Protein AF-A0A1H8VTI5-F1 (afdb_monomer_lite)

Secondary structure (DSSP, 8-state):
------SSHHHHHHHHHHHHHHHHHHHHHHHHH-HHHHHHHHHHHHHH--S-HHHHHHHHHHHHHHHHHHHHPPTT--EEEEEEE-SS-EEEEEEETTS-EEEEESSGGG-EEES--S---------

Radius of gyration: 16.91 Å; chains: 1; bounding box: 34×36×55 Å

Foldseek 3Di:
DDDDDDPDPVSVVVVVVVLVVVLVVVLVVCVVPNDLCVQLVLQVVLVVDPDPSVVSVVSSQVSSQVSCCVPQADPPKDKDKDWDADPQGTKIWIAIPVRWIWMHHNPNVPTDGDPSPPDPPPPPDDD

Structure (mmCIF, N/CA/C/O backbone):
data_AF-A0A1H8VTI5-F1
#
_entry.id   AF-A0A1H8VTI5-F1
#
loop_
_atom_site.group_PDB
_atom_site.id
_atom_site.type_symbol
_atom_site.label_atom_id
_atom_site.label_alt_id
_atom_site.label_comp_id
_atom_site.label_asym_id
_atom_site.label_entity_id
_atom_site.label_seq_id
_atom_site.pdbx_PDB_ins_code
_atom_site.Cartn_x
_atom_site.Cartn_y
_atom_site.Cartn_z
_atom_site.occupancy
_atom_site.B_iso_or_equiv
_atom_site.auth_seq_id
_atom_site.auth_comp_id
_atom_site.auth_asym_id
_atom_site.auth_atom_id
_atom_site.pdbx_PDB_model_num
ATOM 1 N N . MET A 1 1 ? 10.474 -6.289 18.754 1.00 28.66 1 MET A N 1
ATOM 2 C CA . MET A 1 1 ? 9.766 -7.548 18.448 1.00 28.66 1 MET A CA 1
ATOM 3 C C . MET A 1 1 ? 8.634 -7.650 19.455 1.00 28.66 1 MET A C 1
ATOM 5 O O . MET A 1 1 ? 8.922 -7.779 20.636 1.00 28.66 1 MET A O 1
ATOM 9 N N . THR A 1 2 ? 7.390 -7.440 19.029 1.00 35.25 2 THR A N 1
ATOM 10 C CA . THR A 1 2 ? 6.226 -7.441 19.929 1.00 35.25 2 THR A CA 1
ATOM 11 C C . THR A 1 2 ? 5.552 -8.800 19.818 1.00 35.25 2 THR A C 1
ATOM 13 O O . THR A 1 2 ? 5.042 -9.142 18.756 1.00 35.25 2 THR A O 1
ATOM 16 N N . THR A 1 3 ? 5.598 -9.597 20.882 1.00 40.47 3 THR A N 1
ATOM 17 C CA . THR A 1 3 ? 4.931 -10.904 20.930 1.00 40.47 3 THR A CA 1
ATOM 18 C C . THR A 1 3 ? 3.486 -10.698 21.368 1.00 40.47 3 THR A C 1
ATOM 20 O O . THR A 1 3 ? 3.243 -10.229 22.478 1.00 40.47 3 THR A O 1
ATOM 23 N N . ILE A 1 4 ? 2.529 -11.043 20.506 1.00 52.62 4 ILE A N 1
ATOM 24 C CA . ILE A 1 4 ? 1.105 -11.045 20.855 1.00 52.62 4 ILE A CA 1
ATOM 25 C C . ILE A 1 4 ? 0.808 -12.364 21.575 1.00 52.62 4 ILE A C 1
ATOM 27 O O . ILE A 1 4 ? 0.977 -13.437 20.997 1.00 52.62 4 ILE A O 1
ATOM 31 N N . ILE A 1 5 ? 0.411 -12.287 22.846 1.00 59.03 5 ILE A N 1
ATOM 32 C CA . ILE A 1 5 ? 0.019 -13.451 23.649 1.00 59.03 5 ILE A CA 1
ATOM 33 C C . ILE A 1 5 ? -1.502 -13.561 23.593 1.00 59.03 5 ILE A C 1
ATOM 35 O O . ILE A 1 5 ? -2.207 -12.689 24.100 1.00 59.03 5 ILE A O 1
ATOM 39 N N . PHE A 1 6 ? -2.000 -14.632 22.978 1.00 56.50 6 PHE A N 1
ATOM 40 C CA . PHE A 1 6 ? -3.428 -14.927 22.943 1.00 56.50 6 PHE A CA 1
ATOM 41 C C . PHE A 1 6 ? -3.836 -15.739 24.184 1.00 56.50 6 PHE A C 1
ATOM 43 O O . PHE A 1 6 ? -3.121 -16.674 24.549 1.00 56.50 6 PHE A O 1
ATOM 50 N N . PRO A 1 7 ? -4.962 -15.406 24.841 1.00 63.06 7 PRO A N 1
ATOM 51 C CA . PRO A 1 7 ? -5.397 -16.064 26.07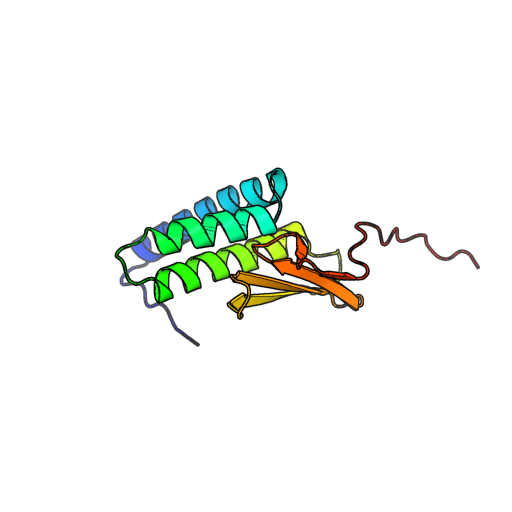5 1.00 63.06 7 PRO A CA 1
ATOM 52 C C . PRO A 1 7 ? -5.885 -17.508 25.873 1.00 63.06 7 PRO A C 1
ATOM 54 O O . PRO A 1 7 ? -5.914 -18.271 26.836 1.00 63.06 7 PRO A O 1
ATOM 57 N N . ASN A 1 8 ? -6.253 -17.902 24.649 1.00 75.94 8 ASN A N 1
ATOM 58 C CA . ASN A 1 8 ? -6.533 -19.287 24.260 1.00 75.94 8 ASN A CA 1
ATOM 59 C C . ASN A 1 8 ? -6.447 -19.461 22.724 1.00 75.94 8 ASN A C 1
ATOM 61 O O . ASN A 1 8 ? -6.406 -18.480 21.976 1.00 75.94 8 ASN A O 1
ATOM 65 N N . ASP A 1 9 ? -6.432 -20.715 22.259 1.00 71.56 9 ASP A N 1
ATOM 66 C CA . ASP A 1 9 ? -6.320 -21.060 20.832 1.00 71.56 9 ASP A CA 1
ATOM 67 C C . ASP A 1 9 ? -7.538 -20.637 19.993 1.00 71.56 9 ASP A C 1
ATOM 69 O O . ASP A 1 9 ? -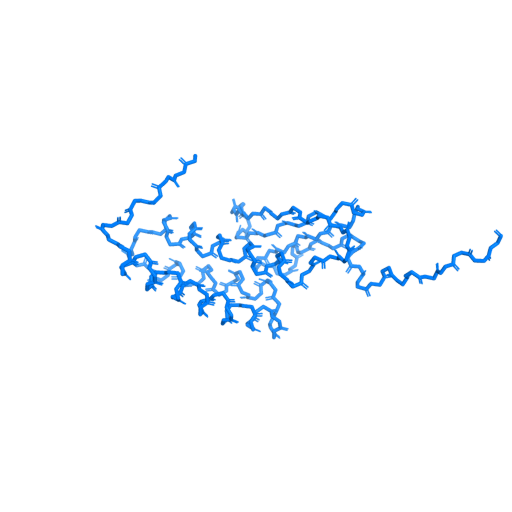7.388 -20.338 18.809 1.00 71.56 9 ASP A O 1
ATOM 73 N N . LEU A 1 10 ? -8.729 -20.549 20.595 1.00 69.00 10 LEU A N 1
ATOM 74 C CA . LEU A 1 10 ? -9.954 -20.129 19.907 1.00 69.00 10 LEU A CA 1
ATOM 75 C C . LEU A 1 10 ? -9.919 -18.634 19.560 1.00 69.00 10 LEU A C 1
ATOM 77 O O . LEU A 1 10 ? -10.270 -18.243 18.448 1.00 69.00 10 LEU A O 1
ATOM 81 N N . ASP A 1 11 ? -9.459 -17.803 20.491 1.00 66.62 11 ASP A N 1
ATOM 82 C CA . ASP A 1 11 ? -9.297 -16.365 20.287 1.00 66.62 11 ASP A CA 1
ATOM 83 C C . ASP A 1 11 ? -8.163 -16.079 19.295 1.00 66.62 11 ASP A C 1
ATOM 85 O O . ASP A 1 11 ? -8.278 -15.180 18.459 1.00 66.62 11 ASP A O 1
ATOM 89 N N . ARG A 1 12 ? -7.095 -16.890 19.317 1.00 70.19 12 ARG A N 1
ATOM 90 C CA . ARG A 1 12 ? -6.038 -16.845 18.299 1.00 70.19 12 ARG A CA 1
ATOM 91 C C . ARG A 1 12 ? -6.590 -17.153 16.907 1.00 70.19 12 ARG A C 1
ATOM 93 O O . ARG A 1 12 ? -6.301 -16.408 15.977 1.00 70.19 12 ARG A O 1
ATOM 100 N N . GLN A 1 13 ? -7.365 -18.227 16.762 1.00 71.00 13 GLN A N 1
ATOM 101 C CA . GLN A 1 13 ? -7.906 -18.650 15.471 1.00 71.00 13 GLN A CA 1
ATOM 102 C C . GLN A 1 13 ? -8.858 -17.599 14.887 1.00 71.00 13 GLN A C 1
ATOM 104 O O . GLN A 1 13 ? -8.665 -17.179 13.752 1.00 71.00 13 GLN A O 1
ATOM 109 N N . LYS A 1 14 ? -9.790 -17.075 15.691 1.00 70.62 14 LYS A N 1
ATOM 110 C CA . LYS A 1 14 ? -10.684 -15.985 15.263 1.00 70.62 14 LYS A CA 1
ATOM 111 C C . LYS A 1 14 ? -9.936 -14.709 14.887 1.00 70.62 14 LYS A C 1
ATOM 113 O O . LYS A 1 14 ? -10.328 -14.020 13.954 1.00 70.62 14 LYS A O 1
ATOM 118 N N . THR A 1 15 ? -8.862 -14.375 15.607 1.00 70.81 15 THR A N 1
ATOM 119 C CA . THR A 1 15 ? -8.055 -13.192 15.269 1.00 70.81 15 THR A CA 1
ATOM 120 C C . THR A 1 15 ? -7.340 -13.366 13.930 1.00 70.81 15 THR A C 1
ATOM 122 O O . THR A 1 15 ? -7.214 -12.400 13.184 1.00 70.81 15 THR A O 1
ATOM 125 N N . LEU A 1 16 ? -6.877 -14.581 13.619 1.00 73.38 16 LEU A N 1
ATOM 126 C CA . LEU A 1 16 ? -6.253 -14.887 12.332 1.00 73.38 16 LEU A CA 1
ATOM 127 C C . LEU A 1 16 ? -7.273 -14.866 11.190 1.00 73.38 16 LEU A C 1
ATOM 129 O O . LEU A 1 16 ? -7.006 -14.223 10.186 1.00 73.38 16 LEU A O 1
ATOM 133 N N . GLU A 1 17 ? -8.455 -15.460 11.377 1.00 76.31 17 GLU A N 1
ATOM 134 C CA . GLU A 1 17 ? -9.546 -15.416 10.388 1.00 76.31 17 GLU A CA 1
ATOM 135 C C . GLU A 1 17 ? -9.944 -13.967 10.055 1.00 76.31 17 GLU A C 1
ATOM 137 O O . GLU A 1 17 ? -10.018 -13.593 8.889 1.00 76.31 17 GLU A O 1
ATOM 142 N N . LEU A 1 18 ? -10.090 -13.106 11.071 1.00 74.81 18 LEU A N 1
ATOM 143 C CA . LEU A 1 18 ? -10.362 -11.678 10.866 1.00 74.81 18 LEU A CA 1
ATOM 144 C C . LEU A 1 18 ? -9.219 -10.944 10.149 1.00 74.81 18 LEU A C 1
ATOM 146 O O . LEU A 1 18 ? -9.467 -9.996 9.404 1.00 74.81 18 LEU A O 1
ATOM 150 N N . ALA A 1 19 ? -7.968 -11.338 10.396 1.00 72.88 19 ALA A N 1
ATOM 151 C CA . ALA A 1 19 ? -6.815 -10.751 9.724 1.00 72.88 19 ALA A CA 1
ATOM 152 C C . ALA A 1 19 ? -6.741 -11.173 8.250 1.00 72.88 19 ALA A C 1
ATOM 154 O O . ALA A 1 19 ? -6.421 -10.334 7.410 1.00 72.88 19 ALA A O 1
ATOM 155 N N . ASP A 1 20 ? -7.073 -12.427 7.941 1.00 77.44 20 ASP A N 1
ATOM 156 C CA . ASP A 1 20 ? -7.125 -12.950 6.575 1.00 77.44 20 ASP A CA 1
ATOM 157 C C . ASP A 1 20 ? -8.252 -12.277 5.778 1.00 77.44 20 ASP A C 1
ATOM 159 O O . ASP A 1 20 ? -8.000 -11.741 4.701 1.00 77.44 20 ASP A O 1
ATOM 163 N N . GLU A 1 21 ? -9.462 -12.176 6.341 1.00 79.94 21 GLU A N 1
ATOM 164 C CA . GLU A 1 21 ? -10.577 -11.448 5.715 1.00 79.94 21 GLU A CA 1
ATOM 165 C C . GLU A 1 21 ? -10.225 -9.973 5.461 1.00 79.94 21 GLU A C 1
ATOM 167 O O . GLU A 1 21 ? -10.494 -9.428 4.386 1.00 79.94 21 GLU A O 1
ATOM 172 N N . ALA A 1 22 ? -9.589 -9.312 6.436 1.00 76.88 22 ALA A N 1
ATOM 173 C CA . ALA A 1 22 ? -9.140 -7.932 6.282 1.00 76.88 22 ALA A CA 1
ATOM 174 C C . ALA A 1 22 ? -8.051 -7.797 5.206 1.00 76.88 22 ALA A C 1
ATOM 176 O O . ALA A 1 22 ? -8.049 -6.815 4.460 1.00 76.88 22 ALA A O 1
ATOM 177 N N . ALA A 1 23 ? -7.140 -8.769 5.105 1.00 82.38 23 ALA A N 1
ATOM 178 C CA . ALA A 1 23 ? -6.113 -8.797 4.073 1.00 82.38 23 ALA A CA 1
ATOM 179 C C . ALA A 1 23 ? -6.720 -8.999 2.679 1.00 82.38 23 ALA A C 1
ATOM 181 O O . ALA A 1 23 ? -6.340 -8.274 1.765 1.00 82.38 23 ALA A O 1
ATOM 182 N N . GLU A 1 24 ? -7.692 -9.900 2.511 1.00 85.06 24 GLU A N 1
ATOM 183 C CA . GLU A 1 24 ? -8.380 -10.132 1.232 1.00 85.06 24 GLU A CA 1
ATOM 184 C C . GLU A 1 24 ? -9.170 -8.904 0.761 1.00 85.06 24 GLU A C 1
ATOM 186 O O . GLU A 1 24 ? -9.088 -8.504 -0.407 1.00 85.06 24 GLU A O 1
ATOM 191 N N . GLN A 1 25 ? -9.906 -8.260 1.672 1.00 84.31 25 GLN A N 1
ATOM 192 C CA . GLN A 1 25 ? -10.641 -7.030 1.367 1.00 84.31 25 GLN A CA 1
ATOM 193 C C . GLN A 1 25 ? -9.688 -5.901 0.975 1.00 84.31 25 GLN A C 1
ATOM 195 O O . GLN A 1 25 ? -9.899 -5.226 -0.034 1.00 84.31 25 GLN A O 1
ATOM 200 N N . LEU A 1 26 ? -8.612 -5.713 1.743 1.00 84.69 26 LEU A N 1
ATOM 201 C CA . LEU A 1 26 ? -7.626 -4.679 1.454 1.00 84.69 26 LEU A CA 1
ATOM 202 C C . LEU A 1 26 ? -6.862 -4.977 0.159 1.00 84.69 26 LEU A C 1
ATOM 204 O O . LEU A 1 26 ? -6.580 -4.061 -0.606 1.00 84.69 26 LEU A O 1
ATOM 208 N N . GLN A 1 27 ? -6.570 -6.246 -0.123 1.00 88.31 27 GLN A N 1
ATOM 209 C CA . GLN A 1 27 ? -5.966 -6.678 -1.377 1.00 88.31 27 GLN A CA 1
ATOM 210 C C . GLN A 1 27 ? -6.853 -6.353 -2.573 1.00 88.31 27 GLN A C 1
ATOM 212 O O . GLN A 1 27 ? -6.354 -5.824 -3.566 1.00 88.31 27 GLN A O 1
ATOM 217 N N . SER A 1 28 ? -8.153 -6.623 -2.467 1.00 88.25 28 SER A N 1
ATOM 218 C CA . SER A 1 28 ? -9.124 -6.274 -3.507 1.00 88.25 28 SER A CA 1
ATOM 219 C C . SER A 1 28 ? -9.162 -4.760 -3.722 1.00 88.25 28 SER A C 1
ATOM 221 O O . SER A 1 28 ? -9.039 -4.295 -4.852 1.00 88.25 28 SER A O 1
ATOM 223 N N . PHE A 1 29 ? -9.196 -3.979 -2.639 1.00 87.56 29 PHE A N 1
ATOM 224 C CA . PHE A 1 29 ? -9.207 -2.520 -2.727 1.00 87.56 29 PHE A CA 1
ATOM 225 C C . PHE A 1 29 ? -7.928 -1.951 -3.366 1.00 87.56 29 PHE A C 1
ATOM 227 O O . PHE A 1 29 ? -8.006 -1.099 -4.249 1.00 87.56 29 PHE A O 1
ATOM 234 N N . VAL A 1 30 ? -6.749 -2.466 -2.998 1.00 88.25 30 VAL A N 1
ATOM 235 C CA . VAL A 1 30 ? -5.474 -2.076 -3.629 1.00 88.25 30 VAL A CA 1
ATOM 236 C C . VAL A 1 30 ? -5.439 -2.473 -5.106 1.00 88.25 30 VAL A C 1
ATOM 238 O O . VAL A 1 30 ? -4.905 -1.724 -5.922 1.00 88.25 30 VAL A O 1
ATOM 241 N N . ALA A 1 31 ? -6.002 -3.624 -5.477 1.00 85.69 31 ALA A N 1
ATOM 242 C CA . ALA A 1 31 ? -6.067 -4.049 -6.872 1.00 85.69 31 ALA A CA 1
ATOM 243 C C . ALA A 1 31 ? -6.994 -3.159 -7.721 1.00 85.69 31 ALA A C 1
ATOM 245 O O . ALA A 1 31 ? -6.698 -2.930 -8.893 1.00 85.69 31 ALA A O 1
ATOM 246 N N . GLU A 1 32 ? -8.084 -2.656 -7.137 1.00 88.56 32 GLU A N 1
ATOM 247 C CA . GLU A 1 32 ? -9.075 -1.813 -7.817 1.00 88.56 32 GLU A CA 1
ATOM 248 C C . GLU A 1 32 ? -8.670 -0.336 -7.884 1.00 88.56 32 GLU A C 1
ATOM 250 O O . GLU A 1 32 ? -8.846 0.297 -8.922 1.00 88.56 32 GLU A O 1
ATOM 255 N N . SER A 1 33 ? -8.139 0.213 -6.788 1.00 86.56 33 SER A N 1
ATOM 256 C CA . SER A 1 33 ? -7.908 1.662 -6.621 1.00 86.56 33 SER A CA 1
ATOM 257 C C . SER A 1 33 ? -6.426 2.045 -6.563 1.00 86.56 33 SER A C 1
ATOM 259 O O . SER A 1 33 ? -6.062 3.201 -6.728 1.00 86.56 33 SER A O 1
ATOM 261 N N . GLY A 1 34 ? -5.529 1.076 -6.377 1.00 88.25 34 GLY A N 1
ATOM 262 C CA . GLY A 1 34 ? -4.101 1.334 -6.215 1.00 88.25 34 GLY A CA 1
ATOM 263 C C . GLY A 1 34 ? -3.709 1.723 -4.787 1.00 88.25 34 GLY A C 1
ATOM 264 O O . GLY A 1 34 ? -4.532 2.051 -3.936 1.00 88.25 34 GLY A O 1
ATOM 265 N N . VAL A 1 35 ? -2.406 1.651 -4.503 1.00 91.12 35 VAL A N 1
ATOM 266 C CA . VAL A 1 35 ? -1.865 1.819 -3.143 1.00 91.12 35 VAL A CA 1
ATOM 267 C C . VAL A 1 35 ? -2.043 3.249 -2.617 1.00 91.12 35 VAL A C 1
ATOM 269 O O . VAL A 1 35 ? -2.346 3.411 -1.439 1.00 91.12 35 VAL A O 1
ATOM 272 N N . SER A 1 36 ? -1.889 4.277 -3.460 1.00 91.62 36 SER A N 1
ATOM 273 C CA . SER A 1 36 ? -2.023 5.684 -3.043 1.00 91.62 36 SER A CA 1
ATOM 274 C C . SER A 1 36 ? -3.422 6.020 -2.534 1.00 91.62 36 SER A C 1
ATOM 276 O O . SER A 1 36 ? -3.553 6.588 -1.453 1.00 91.62 36 SER A O 1
ATOM 278 N N . ASP A 1 37 ? -4.464 5.587 -3.243 1.00 89.75 37 ASP A N 1
ATOM 279 C CA . ASP A 1 37 ? -5.855 5.826 -2.843 1.00 89.75 37 ASP A CA 1
ATOM 280 C C . ASP A 1 37 ? -6.180 5.116 -1.520 1.00 89.75 37 ASP A C 1
ATOM 282 O O . ASP A 1 37 ? -6.853 5.664 -0.642 1.00 89.75 37 ASP A O 1
ATOM 286 N N . VAL A 1 38 ? -5.632 3.911 -1.326 1.00 91.38 38 VAL A N 1
ATOM 287 C CA . VAL A 1 38 ? -5.726 3.202 -0.045 1.00 91.38 38 VAL A CA 1
ATOM 288 C C . VAL A 1 38 ? -5.016 3.977 1.067 1.00 91.38 38 VAL A C 1
ATOM 290 O O . VAL A 1 38 ? -5.569 4.102 2.159 1.00 91.38 38 VAL A O 1
ATOM 293 N N . LEU A 1 39 ? -3.824 4.529 0.817 1.00 92.12 39 LEU A N 1
ATOM 294 C CA . LEU A 1 39 ? -3.102 5.346 1.799 1.00 92.12 39 LEU A CA 1
ATOM 295 C C . LEU A 1 39 ? -3.883 6.604 2.182 1.00 92.12 39 LEU A C 1
ATOM 297 O O . LEU A 1 39 ? -4.007 6.893 3.372 1.00 92.12 39 LEU A O 1
ATOM 301 N N . GLN A 1 40 ? -4.459 7.303 1.205 1.00 91.56 40 GLN A N 1
ATOM 302 C CA . GLN A 1 40 ? -5.307 8.464 1.454 1.00 91.56 40 GLN A CA 1
ATOM 303 C C . GLN A 1 40 ? -6.532 8.089 2.302 1.00 91.56 40 GLN A C 1
ATOM 305 O O . GLN A 1 40 ? -6.798 8.718 3.328 1.00 91.56 40 GLN A O 1
ATOM 310 N N . SER A 1 41 ? -7.238 7.014 1.939 1.00 90.06 41 SER A N 1
ATOM 311 C CA . SER A 1 41 ? -8.395 6.528 2.701 1.00 90.06 41 SER A CA 1
ATOM 312 C C . SER A 1 41 ? -8.027 6.160 4.146 1.00 90.06 41 SER A C 1
ATOM 314 O O . SER A 1 41 ? -8.786 6.423 5.084 1.00 90.06 41 SER A O 1
ATOM 316 N N . LEU A 1 42 ? -6.841 5.580 4.355 1.00 87.94 42 LEU A N 1
ATOM 317 C CA . LEU A 1 42 ? -6.327 5.284 5.690 1.00 87.94 42 LEU A CA 1
ATOM 318 C C . LEU A 1 42 ? -6.058 6.560 6.499 1.00 87.94 42 LEU A C 1
ATOM 320 O O . LEU A 1 42 ? -6.441 6.607 7.669 1.00 87.94 42 LEU A O 1
ATOM 324 N N . GLU A 1 43 ? -5.450 7.592 5.907 1.00 88.44 43 GLU A N 1
ATOM 325 C CA . GLU A 1 43 ? -5.229 8.877 6.587 1.00 88.44 43 GLU A CA 1
ATOM 326 C C . GLU A 1 43 ? -6.539 9.537 7.013 1.00 88.44 43 GLU A C 1
ATOM 328 O O . GLU A 1 43 ? -6.663 9.976 8.159 1.00 88.44 43 GLU A O 1
ATOM 333 N N . GLU A 1 44 ? -7.539 9.548 6.131 1.00 89.31 44 GLU A N 1
ATOM 334 C CA . GLU A 1 44 ? -8.859 10.105 6.426 1.00 89.31 44 GLU A CA 1
ATOM 335 C C . GLU A 1 44 ? -9.534 9.370 7.592 1.00 89.31 44 GLU A C 1
ATOM 337 O O . GLU A 1 44 ? -10.036 10.004 8.525 1.00 89.31 44 GLU A O 1
ATOM 342 N N . ARG A 1 45 ? -9.496 8.030 7.597 1.00 84.88 45 ARG A N 1
ATOM 343 C CA . ARG A 1 45 ? -10.076 7.217 8.681 1.00 84.88 45 ARG A CA 1
ATOM 344 C C . ARG A 1 45 ? -9.341 7.403 10.004 1.00 84.88 45 ARG A C 1
ATOM 346 O O . ARG A 1 45 ? -9.986 7.493 11.048 1.00 84.88 45 ARG A O 1
ATOM 353 N N . LEU A 1 46 ? -8.010 7.472 9.978 1.00 83.94 46 LEU A N 1
ATOM 354 C CA . LEU A 1 46 ? -7.207 7.717 11.178 1.00 83.94 46 LEU A CA 1
ATOM 355 C C . LEU A 1 46 ? -7.453 9.125 11.737 1.00 83.94 46 LEU A C 1
ATOM 357 O O . LEU A 1 46 ? -7.541 9.276 12.952 1.00 83.94 46 LEU A O 1
ATOM 361 N N . GLY A 1 47 ? -7.643 10.128 10.873 1.00 82.81 47 GLY A N 1
ATOM 362 C CA . GLY A 1 47 ? -7.993 11.494 11.275 1.00 82.81 47 GLY A CA 1
ATOM 363 C C . GLY A 1 47 ? -9.377 11.624 11.924 1.00 82.81 47 GLY A C 1
ATOM 364 O O . GLY A 1 47 ? -9.600 12.539 12.713 1.00 82.81 47 GLY A O 1
ATOM 365 N N . GLN A 1 48 ? -10.296 10.700 11.631 1.00 82.19 48 GLN A N 1
ATOM 366 C CA . GLN A 1 48 ? -11.642 10.647 12.218 1.00 82.19 48 GLN A CA 1
ATOM 367 C C . GLN A 1 48 ? -11.724 9.780 13.487 1.00 82.19 48 GLN A C 1
ATOM 369 O O . GLN A 1 48 ? -12.742 9.800 14.184 1.00 82.19 48 GLN A O 1
ATOM 374 N N . SER A 1 49 ? -10.684 9.002 13.799 1.00 77.62 49 SER A N 1
ATOM 375 C CA . SER A 1 49 ? -10.688 8.075 14.931 1.00 77.62 49 SER A CA 1
ATOM 376 C C . SER A 1 49 ? -10.436 8.798 16.254 1.00 77.62 49 SER A C 1
ATOM 378 O O . SER A 1 49 ? -9.456 9.518 16.415 1.00 77.62 49 SER A O 1
ATOM 380 N N . SER A 1 50 ? -11.289 8.547 17.249 1.00 71.62 50 SER A N 1
ATOM 381 C CA . SER A 1 50 ? -11.087 9.002 18.632 1.00 71.62 50 SER A CA 1
ATOM 382 C C . SER A 1 50 ? -10.292 8.003 19.491 1.00 71.62 50 SER A C 1
ATOM 384 O O . SER A 1 50 ? -10.225 8.157 20.710 1.00 71.62 50 SER A O 1
ATOM 386 N N . GLY A 1 51 ? -9.780 6.923 18.887 1.00 72.75 51 GLY A N 1
ATOM 387 C CA . GLY A 1 51 ? -9.092 5.825 19.569 1.00 72.75 51 GLY A CA 1
ATOM 388 C C . GLY A 1 51 ? -7.580 6.022 19.709 1.00 72.75 51 GLY A C 1
ATOM 389 O O . GLY A 1 51 ? -7.041 7.100 19.479 1.00 72.75 51 GLY A O 1
ATOM 390 N N . ASN A 1 52 ? -6.871 4.948 20.071 1.00 78.75 52 ASN A N 1
ATOM 391 C CA . ASN A 1 52 ? -5.407 4.929 20.038 1.00 78.75 52 ASN A CA 1
ATOM 392 C C . ASN A 1 52 ? -4.927 4.857 18.576 1.00 78.75 52 ASN A C 1
ATOM 394 O O . ASN A 1 52 ? -4.789 3.767 18.011 1.00 78.75 52 ASN A O 1
ATOM 398 N N . ILE A 1 53 ? -4.732 6.034 17.976 1.00 78.56 53 ILE A N 1
ATOM 399 C CA . ILE A 1 53 ? -4.372 6.224 16.564 1.00 78.56 53 ILE A CA 1
ATOM 400 C C . ILE A 1 53 ? -3.084 5.471 16.217 1.00 78.56 53 ILE A C 1
ATOM 402 O O . ILE A 1 53 ? -3.032 4.823 15.176 1.00 78.56 53 ILE A O 1
ATOM 406 N N . ASP A 1 54 ? -2.088 5.466 17.107 1.00 75.62 54 ASP A N 1
ATOM 407 C CA . ASP A 1 54 ? -0.791 4.834 16.845 1.00 75.62 54 ASP A CA 1
ATOM 408 C C . ASP A 1 54 ? -0.920 3.321 16.636 1.00 75.62 54 ASP A C 1
ATOM 410 O O . ASP A 1 54 ? -0.344 2.762 15.699 1.00 75.62 54 ASP A O 1
ATOM 414 N N . LEU A 1 55 ? -1.715 2.646 17.476 1.00 76.19 55 LEU A N 1
ATOM 415 C CA . LEU A 1 55 ? -1.932 1.203 17.360 1.00 76.19 55 LEU A CA 1
ATOM 416 C C . LEU A 1 55 ? -2.720 0.855 16.090 1.00 76.19 55 LEU A C 1
ATOM 418 O O . LEU A 1 55 ? -2.367 -0.092 15.387 1.00 76.19 55 LEU A O 1
ATOM 422 N N . GLN A 1 56 ? -3.770 1.625 15.788 1.00 77.62 56 GLN A N 1
ATOM 423 C CA . GLN A 1 56 ? -4.593 1.424 14.592 1.00 77.62 56 GLN A CA 1
ATOM 424 C C . GLN A 1 56 ? -3.784 1.657 13.316 1.00 77.62 56 GLN A C 1
ATOM 426 O O . GLN A 1 56 ? -3.826 0.835 12.403 1.00 77.62 56 GLN A O 1
ATOM 431 N N . GLN A 1 57 ? -2.995 2.732 13.282 1.00 83.38 57 GLN A N 1
ATOM 432 C CA . GLN A 1 57 ? -2.092 3.035 12.180 1.00 83.38 57 GLN A CA 1
ATOM 433 C C . GLN A 1 57 ? -1.080 1.903 11.992 1.00 83.38 57 GLN A C 1
ATOM 435 O O . GLN A 1 57 ? -0.912 1.410 10.879 1.00 83.38 57 GLN A O 1
ATOM 440 N N . HIS A 1 58 ? -0.430 1.451 13.068 1.00 83.12 58 HIS A N 1
ATOM 441 C CA . HIS A 1 58 ? 0.562 0.382 12.981 1.00 83.12 58 HIS A CA 1
ATOM 442 C C . HIS A 1 58 ? -0.037 -0.927 12.452 1.00 83.12 58 HIS A C 1
ATOM 444 O O . HIS A 1 58 ? 0.567 -1.584 11.604 1.00 83.12 58 HIS A O 1
ATOM 450 N N . PHE A 1 59 ? -1.232 -1.290 12.920 1.00 82.62 59 PHE A N 1
ATOM 451 C CA . PHE A 1 59 ? -1.941 -2.481 12.463 1.00 82.62 59 PHE A CA 1
ATOM 452 C C . PHE A 1 59 ? -2.305 -2.395 10.974 1.00 82.62 59 PHE A C 1
ATOM 454 O O . PHE A 1 59 ? -1.951 -3.287 10.204 1.00 82.62 59 PHE A O 1
ATOM 461 N N . LEU A 1 60 ? -2.934 -1.297 10.545 1.00 83.06 60 LEU A N 1
ATOM 462 C CA . LEU A 1 60 ? -3.370 -1.107 9.158 1.00 83.06 60 LEU A CA 1
ATOM 463 C C . LEU A 1 60 ? -2.189 -1.056 8.181 1.00 83.06 60 LEU A C 1
ATOM 465 O O . LEU A 1 60 ? -2.224 -1.714 7.142 1.00 83.06 60 LEU A O 1
ATOM 469 N N . LEU A 1 61 ? -1.110 -0.353 8.537 1.00 87.44 61 LEU A N 1
ATOM 470 C CA . LEU A 1 61 ? 0.115 -0.324 7.733 1.00 87.44 61 LEU A CA 1
ATOM 471 C C . LEU A 1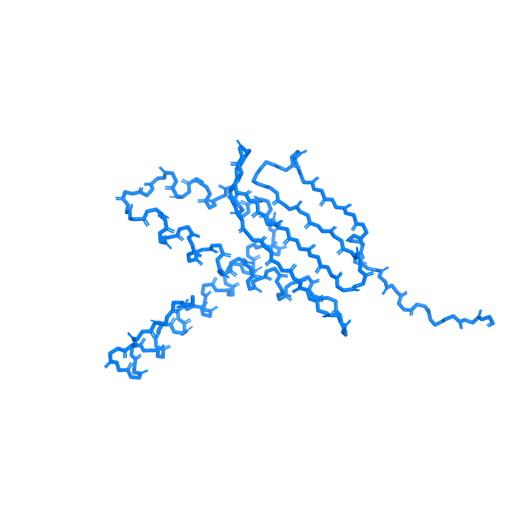 61 ? 0.792 -1.701 7.662 1.00 87.44 61 LEU A C 1
ATOM 473 O O . LEU A 1 61 ? 1.340 -2.063 6.622 1.00 87.44 61 LEU A O 1
ATOM 477 N N . SER A 1 62 ? 0.720 -2.499 8.732 1.00 86.81 62 SER A N 1
ATOM 478 C CA . SER A 1 62 ? 1.255 -3.867 8.732 1.00 86.81 62 SER A CA 1
ATOM 479 C C . SER A 1 62 ? 0.481 -4.791 7.788 1.00 86.81 62 SER A C 1
ATOM 481 O O . SER A 1 62 ? 1.102 -5.581 7.079 1.00 86.81 62 SER A O 1
ATOM 483 N N . ILE A 1 63 ? -0.850 -4.676 7.726 1.00 85.69 63 ILE A N 1
ATOM 484 C CA . ILE A 1 63 ? -1.663 -5.431 6.758 1.00 85.69 63 ILE A CA 1
ATOM 485 C C . ILE A 1 63 ? -1.374 -4.944 5.335 1.00 85.69 63 ILE A C 1
ATOM 487 O O . ILE A 1 63 ? -1.126 -5.761 4.450 1.00 85.69 63 ILE A O 1
ATOM 491 N N . LEU A 1 64 ? -1.315 -3.626 5.112 1.00 88.88 64 LEU A N 1
ATOM 492 C CA . LEU A 1 64 ? -1.002 -3.062 3.796 1.00 88.88 64 LEU A CA 1
ATOM 493 C C . LEU A 1 64 ? 0.359 -3.543 3.279 1.00 88.88 64 LEU A C 1
ATOM 495 O O . LEU A 1 64 ? 0.491 -3.898 2.109 1.00 88.88 64 LEU A O 1
ATOM 499 N N . LYS A 1 65 ? 1.358 -3.645 4.162 1.00 90.88 65 LYS A N 1
ATOM 500 C CA . LYS A 1 65 ? 2.658 -4.239 3.842 1.00 90.88 65 LYS A CA 1
ATOM 501 C C . LYS A 1 65 ? 2.526 -5.667 3.299 1.00 90.88 65 LYS A C 1
ATOM 503 O O . LYS A 1 65 ? 3.160 -5.990 2.297 1.00 90.88 65 LYS A O 1
ATOM 508 N N . ILE A 1 66 ? 1.726 -6.514 3.949 1.00 88.31 66 ILE A N 1
ATOM 509 C CA . ILE A 1 66 ? 1.487 -7.903 3.518 1.00 88.31 66 ILE A CA 1
ATOM 510 C C . ILE A 1 66 ? 0.809 -7.923 2.144 1.00 88.31 66 ILE A C 1
ATOM 512 O O . ILE A 1 66 ? 1.256 -8.643 1.252 1.00 88.31 66 ILE A O 1
ATOM 516 N N . VAL A 1 67 ? -0.209 -7.085 1.949 1.00 89.12 67 VAL A N 1
ATOM 517 C CA . VAL A 1 67 ? -0.945 -6.962 0.683 1.00 89.12 67 VAL A CA 1
ATOM 518 C C . VAL A 1 67 ? -0.033 -6.531 -0.468 1.00 89.12 67 VAL A C 1
ATOM 520 O O . VAL A 1 67 ? -0.067 -7.131 -1.542 1.00 89.12 67 VAL A O 1
ATOM 523 N N . VAL A 1 68 ? 0.837 -5.541 -0.254 1.00 90.00 68 VAL A N 1
ATOM 524 C CA . VAL A 1 68 ? 1.797 -5.092 -1.276 1.00 90.00 68 VAL A CA 1
ATOM 525 C C . VAL A 1 68 ? 2.783 -6.207 -1.629 1.00 90.00 68 VAL A C 1
ATOM 527 O O . VAL A 1 68 ? 3.084 -6.411 -2.806 1.00 90.00 68 VAL A O 1
ATOM 530 N N . VAL A 1 69 ? 3.235 -6.991 -0.644 1.00 89.06 69 VAL A N 1
ATOM 531 C CA . VAL A 1 69 ? 4.049 -8.184 -0.919 1.00 89.06 69 VAL A CA 1
ATOM 532 C C . VAL A 1 69 ? 3.282 -9.197 -1.769 1.00 89.06 69 VAL A C 1
ATOM 534 O O . VAL A 1 69 ? 3.841 -9.709 -2.737 1.00 89.06 69 VAL A O 1
ATOM 537 N N . ALA A 1 70 ? 2.018 -9.471 -1.448 1.00 86.06 70 ALA A N 1
ATOM 538 C CA . ALA A 1 70 ? 1.202 -10.433 -2.183 1.00 86.06 70 ALA A CA 1
ATOM 539 C C . ALA A 1 70 ? 0.945 -10.010 -3.642 1.00 86.06 70 ALA A C 1
ATOM 541 O O . ALA A 1 70 ? 1.005 -10.846 -4.540 1.00 86.06 70 ALA A O 1
ATOM 542 N N . LEU A 1 71 ? 0.699 -8.720 -3.888 1.00 86.38 71 LEU A N 1
ATOM 543 C CA . LEU A 1 71 ? 0.308 -8.209 -5.207 1.00 86.38 71 LEU A CA 1
ATOM 544 C C . LEU A 1 71 ? 1.473 -7.900 -6.151 1.00 86.38 71 LEU A C 1
ATOM 546 O O . LEU A 1 71 ? 1.296 -7.950 -7.371 1.00 86.38 71 LEU A O 1
ATOM 550 N N . TYR A 1 72 ? 2.637 -7.531 -5.614 1.00 85.44 72 TYR A N 1
ATOM 551 C CA . TYR A 1 72 ? 3.732 -6.988 -6.424 1.00 85.44 72 TYR A CA 1
ATOM 552 C C . TYR A 1 72 ? 5.029 -7.793 -6.369 1.00 85.44 72 TYR A C 1
ATOM 554 O O . TYR A 1 72 ? 6.001 -7.436 -7.037 1.00 85.44 72 TYR A O 1
ATOM 562 N N . ARG A 1 73 ? 5.084 -8.886 -5.601 1.00 83.69 73 ARG A N 1
ATOM 563 C CA . ARG A 1 73 ? 6.251 -9.769 -5.618 1.00 83.69 73 ARG A CA 1
ATOM 564 C C . ARG A 1 73 ? 6.433 -10.386 -7.008 1.00 83.69 73 ARG A C 1
ATOM 566 O O . ARG A 1 73 ? 5.537 -11.043 -7.529 1.00 83.69 73 ARG A O 1
ATOM 573 N N . LEU A 1 74 ? 7.632 -10.234 -7.566 1.00 79.81 74 LEU A N 1
ATOM 574 C CA . LEU A 1 74 ? 8.033 -10.923 -8.792 1.00 79.81 74 LEU A CA 1
ATOM 575 C C . LEU A 1 74 ? 8.437 -12.381 -8.492 1.00 79.81 74 LEU A C 1
ATOM 577 O O . LEU A 1 74 ? 8.991 -12.648 -7.415 1.00 79.81 74 LEU A O 1
ATOM 581 N N . PRO A 1 75 ? 8.204 -13.328 -9.422 1.00 82.06 75 PRO A N 1
ATOM 582 C CA . PRO A 1 75 ? 8.687 -14.701 -9.294 1.00 82.06 75 PRO A CA 1
ATOM 583 C C . PRO A 1 75 ? 10.187 -14.742 -8.988 1.00 82.06 75 PRO A C 1
ATOM 585 O O . PRO A 1 75 ? 10.949 -13.932 -9.505 1.00 82.06 75 PRO A O 1
ATOM 588 N N . SER A 1 76 ? 10.610 -15.666 -8.123 1.00 85.00 76 SER A N 1
ATOM 589 C CA . SER A 1 76 ? 12.023 -15.864 -7.741 1.00 85.00 76 SER A CA 1
ATOM 590 C C . SER A 1 76 ? 12.728 -14.673 -7.072 1.00 85.00 76 SER A C 1
ATOM 592 O O . SER A 1 76 ? 13.880 -14.804 -6.668 1.00 85.00 76 SER A O 1
ATOM 594 N N . HIS A 1 77 ? 12.039 -13.552 -6.854 1.00 83.88 77 HIS A N 1
ATOM 595 C CA . HIS A 1 77 ? 12.576 -12.388 -6.164 1.00 83.88 77 HIS A CA 1
ATOM 596 C C . HIS A 1 77 ? 11.985 -12.235 -4.758 1.00 83.88 77 HIS A C 1
ATOM 598 O O . HIS A 1 77 ? 10.829 -12.581 -4.476 1.00 83.88 77 HIS A O 1
ATOM 604 N N . SER A 1 78 ? 12.796 -11.696 -3.846 1.00 87.44 78 SER A N 1
ATOM 605 C CA . SER A 1 78 ? 12.313 -11.149 -2.580 1.00 87.44 78 SER A CA 1
ATOM 606 C C . SER A 1 78 ? 11.871 -9.704 -2.772 1.00 87.44 78 SER A C 1
ATOM 608 O O . SER A 1 78 ? 12.520 -8.950 -3.506 1.00 87.44 78 SER A O 1
ATOM 610 N N . LEU A 1 79 ? 10.816 -9.316 -2.057 1.00 89.50 79 LEU A N 1
ATOM 611 C CA . LEU A 1 79 ? 10.329 -7.948 -2.017 1.00 89.50 79 LEU A CA 1
ATOM 612 C C . LEU A 1 79 ? 10.382 -7.422 -0.582 1.00 89.50 79 LEU A C 1
ATOM 614 O O . LEU A 1 79 ? 9.754 -7.986 0.314 1.00 89.50 79 LEU A O 1
ATOM 618 N N . ASN A 1 80 ? 11.158 -6.361 -0.365 1.00 92.75 80 ASN A N 1
ATOM 619 C CA . ASN A 1 80 ? 11.207 -5.665 0.911 1.00 92.75 80 ASN A CA 1
ATOM 620 C C . ASN A 1 80 ? 10.247 -4.482 0.866 1.00 92.75 80 ASN A C 1
ATOM 622 O O . ASN A 1 80 ? 10.380 -3.628 -0.001 1.00 92.75 80 ASN A O 1
ATOM 626 N N . VAL A 1 81 ? 9.314 -4.428 1.811 1.00 94.00 81 VAL A N 1
ATOM 627 C CA . VAL A 1 81 ? 8.317 -3.359 1.895 1.00 94.00 81 VAL A CA 1
ATOM 628 C C . VAL A 1 81 ? 8.473 -2.626 3.221 1.00 94.00 81 VAL A C 1
ATOM 630 O O . VAL A 1 81 ? 8.542 -3.247 4.290 1.00 94.00 81 VAL A O 1
ATOM 633 N N . ILE A 1 82 ? 8.537 -1.304 3.153 1.00 92.88 82 ILE A N 1
ATOM 634 C CA . ILE A 1 82 ? 8.622 -0.389 4.286 1.00 92.88 82 ILE A CA 1
ATOM 635 C C . ILE A 1 82 ? 7.383 0.498 4.243 1.00 92.88 82 ILE A C 1
ATOM 637 O O . ILE A 1 82 ? 6.967 0.957 3.189 1.00 92.88 82 ILE A O 1
ATOM 641 N N . THR A 1 83 ? 6.784 0.722 5.403 1.00 92.44 83 THR A N 1
ATOM 642 C CA . THR A 1 83 ? 5.635 1.611 5.567 1.00 92.44 83 THR A CA 1
ATOM 643 C C . THR A 1 83 ? 5.989 2.663 6.597 1.00 92.44 83 THR A C 1
ATOM 645 O O . THR A 1 83 ? 6.609 2.330 7.612 1.00 92.44 83 THR A O 1
ATOM 648 N N . GLY A 1 84 ? 5.575 3.903 6.386 1.00 88.69 84 GLY A N 1
ATOM 649 C CA . GLY A 1 84 ? 5.892 4.980 7.309 1.00 88.69 84 GLY A CA 1
ATOM 650 C C . GLY A 1 84 ? 4.978 6.183 7.164 1.00 88.69 84 GLY A C 1
ATOM 651 O O . GLY A 1 84 ? 3.977 6.152 6.453 1.00 88.69 84 GLY A O 1
ATOM 652 N N . LYS A 1 85 ? 5.343 7.234 7.893 1.00 88.50 85 LYS A N 1
ATOM 653 C CA . LYS A 1 85 ? 4.747 8.560 7.797 1.00 88.50 85 LYS A CA 1
ATOM 654 C C . LYS A 1 85 ? 5.873 9.578 7.756 1.00 88.50 85 LYS A C 1
ATOM 656 O O . LYS A 1 85 ? 6.744 9.543 8.629 1.00 88.50 85 LYS A O 1
ATOM 661 N N . ASP A 1 86 ? 5.869 10.450 6.763 1.00 88.06 86 ASP A N 1
ATOM 662 C CA . ASP A 1 86 ? 6.819 11.549 6.653 1.00 88.06 86 ASP A CA 1
ATOM 663 C C . ASP A 1 86 ? 6.098 12.905 6.781 1.00 88.06 86 ASP A C 1
ATOM 665 O O . ASP A 1 86 ? 5.041 13.007 7.407 1.00 88.06 86 ASP A O 1
ATOM 669 N N . ARG A 1 87 ? 6.705 13.980 6.266 1.00 87.50 87 ARG A N 1
ATOM 670 C CA . ARG A 1 87 ? 6.116 15.329 6.309 1.00 87.50 87 ARG A CA 1
ATOM 671 C C . ARG A 1 87 ? 4.951 15.511 5.335 1.00 87.50 87 ARG A C 1
ATOM 673 O O . ARG A 1 87 ? 4.199 16.465 5.503 1.00 87.50 87 ARG A O 1
ATOM 680 N N . ASN A 1 88 ? 4.841 14.638 4.343 1.00 86.50 88 ASN A N 1
ATOM 681 C CA . ASN A 1 88 ? 3.869 14.712 3.267 1.00 86.50 88 ASN A CA 1
ATOM 682 C C . ASN A 1 88 ? 2.709 13.731 3.455 1.00 86.50 88 ASN A C 1
ATOM 684 O O . ASN A 1 88 ? 1.668 13.923 2.843 1.00 86.50 88 ASN A O 1
ATOM 688 N N . GLY A 1 89 ? 2.857 12.730 4.323 1.00 88.38 89 GLY A N 1
ATOM 689 C CA . GLY A 1 89 ? 1.766 11.832 4.689 1.00 88.38 89 GLY A CA 1
ATOM 690 C C . GLY A 1 89 ? 2.237 10.409 4.933 1.00 88.38 89 GLY A C 1
ATOM 691 O O . GLY A 1 89 ? 3.411 10.155 5.225 1.00 88.38 89 GLY A O 1
ATOM 692 N N . LEU A 1 90 ? 1.297 9.470 4.862 1.00 92.06 90 LEU A N 1
ATOM 693 C CA . LEU A 1 90 ? 1.599 8.044 4.841 1.00 92.06 90 LEU A CA 1
ATOM 694 C C . LEU A 1 90 ? 2.261 7.653 3.521 1.00 92.06 90 LEU A C 1
ATOM 696 O O . LEU A 1 90 ? 1.813 8.041 2.443 1.00 92.06 90 LEU A O 1
ATOM 700 N N . PHE A 1 91 ? 3.281 6.805 3.625 1.00 93.38 91 PHE A N 1
ATOM 701 C CA . PHE A 1 91 ? 3.965 6.246 2.469 1.00 93.38 91 PHE A CA 1
ATOM 702 C C . PHE A 1 91 ? 4.212 4.744 2.617 1.00 93.38 91 PHE A C 1
ATOM 704 O O . PHE A 1 91 ? 4.316 4.195 3.723 1.00 93.38 91 PHE A O 1
ATOM 711 N N . VAL A 1 92 ? 4.349 4.087 1.471 1.00 94.50 92 VAL A N 1
ATOM 712 C CA . VAL A 1 92 ? 4.784 2.701 1.322 1.00 94.50 92 VAL A CA 1
ATOM 713 C C . VAL A 1 92 ? 5.888 2.679 0.283 1.00 94.50 92 VAL A C 1
ATOM 715 O O . VAL A 1 92 ? 5.647 3.054 -0.856 1.00 94.50 92 VAL A O 1
ATOM 718 N N . SER A 1 93 ? 7.068 2.186 0.639 1.00 93.94 93 SER A N 1
ATOM 719 C CA . SER A 1 93 ? 8.134 1.910 -0.321 1.00 93.94 93 SER A CA 1
ATOM 720 C C . SER A 1 93 ? 8.387 0.416 -0.437 1.00 93.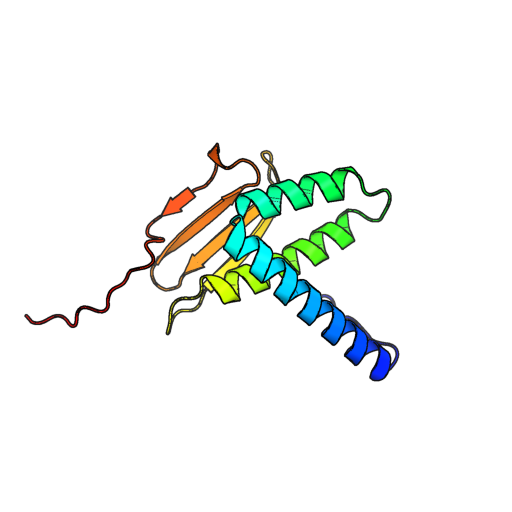94 93 SER A C 1
ATOM 722 O O . SER A 1 93 ? 8.266 -0.347 0.525 1.00 93.94 93 SER A O 1
ATOM 724 N N . ALA A 1 94 ? 8.710 -0.024 -1.642 1.00 93.56 94 ALA A N 1
ATOM 725 C CA . ALA A 1 94 ? 8.921 -1.411 -1.981 1.00 93.56 94 ALA A CA 1
ATOM 726 C C . ALA A 1 94 ? 10.169 -1.530 -2.861 1.00 93.56 94 ALA A C 1
ATOM 728 O O . ALA A 1 94 ? 10.263 -0.919 -3.921 1.00 93.56 94 ALA A O 1
ATOM 729 N N . GLN A 1 95 ? 11.131 -2.333 -2.412 1.00 92.56 95 GLN A N 1
ATOM 730 C CA . GLN A 1 95 ? 12.375 -2.617 -3.120 1.00 92.56 95 GLN A CA 1
ATOM 731 C C . GLN A 1 95 ? 12.439 -4.106 -3.446 1.00 92.56 95 GLN A C 1
ATOM 733 O O . GLN A 1 95 ? 12.471 -4.963 -2.554 1.00 92.56 95 GLN A O 1
ATOM 738 N N . CYS A 1 96 ? 12.486 -4.418 -4.734 1.00 89.12 96 CYS A N 1
ATOM 739 C CA . CYS A 1 96 ? 12.682 -5.770 -5.224 1.00 89.12 96 CYS A CA 1
ATOM 740 C C . CYS A 1 96 ? 14.176 -6.105 -5.292 1.00 89.12 96 CYS A C 1
ATOM 742 O O . CYS A 1 96 ? 15.006 -5.256 -5.622 1.00 89.12 96 CYS A O 1
ATOM 744 N N . SER A 1 97 ? 14.517 -7.369 -5.035 1.00 88.38 97 SER A N 1
ATOM 745 C CA . SER A 1 97 ? 15.880 -7.896 -5.239 1.00 88.38 97 SER A CA 1
ATOM 746 C C . SER A 1 97 ? 16.365 -7.845 -6.696 1.00 88.38 97 SER A C 1
ATOM 748 O O . SER A 1 97 ? 17.563 -7.957 -6.924 1.00 88.38 97 SER A O 1
ATOM 750 N N . SER A 1 98 ? 15.469 -7.644 -7.672 1.00 84.56 98 SER A N 1
ATOM 751 C CA . SER A 1 98 ? 15.831 -7.356 -9.070 1.00 84.56 98 SER A CA 1
ATOM 752 C C . SER A 1 98 ? 16.404 -5.947 -9.279 1.00 84.56 98 SER A C 1
ATOM 754 O O . SER A 1 98 ? 16.939 -5.662 -10.344 1.00 84.56 98 SER A O 1
ATOM 756 N N . GLY A 1 99 ? 16.268 -5.056 -8.291 1.00 83.88 99 GLY A N 1
ATOM 757 C CA . GLY A 1 99 ? 16.587 -3.631 -8.403 1.00 83.88 99 GLY A CA 1
ATOM 758 C C . GLY A 1 99 ? 15.373 -2.735 -8.675 1.00 83.88 99 GLY A C 1
ATOM 759 O O . GLY A 1 99 ? 15.499 -1.525 -8.532 1.00 83.88 99 GLY A O 1
ATOM 760 N N . ALA A 1 100 ? 14.196 -3.292 -8.989 1.00 86.38 100 ALA A N 1
ATOM 761 C CA . ALA A 1 100 ? 12.972 -2.500 -9.154 1.00 86.38 100 ALA A CA 1
ATOM 762 C C . ALA A 1 100 ? 12.546 -1.822 -7.840 1.00 86.38 100 ALA A C 1
ATOM 764 O O . ALA A 1 100 ? 12.574 -2.456 -6.778 1.00 86.38 100 ALA A O 1
ATOM 765 N N . TYR A 1 101 ? 12.119 -0.563 -7.927 1.00 88.81 101 TYR A N 1
ATOM 766 C CA . TYR A 1 101 ? 11.718 0.263 -6.792 1.00 88.81 101 TYR A CA 1
ATOM 767 C C . TYR A 1 101 ? 10.394 0.989 -7.054 1.00 88.81 101 TYR A C 1
ATOM 769 O O . TYR A 1 101 ? 10.145 1.517 -8.138 1.00 88.81 101 TYR A O 1
ATOM 777 N N . ALA A 1 102 ? 9.536 1.027 -6.045 1.00 91.94 102 ALA A N 1
ATOM 778 C CA . ALA A 1 102 ? 8.327 1.831 -6.061 1.00 91.94 102 ALA A CA 1
ATOM 779 C C . ALA A 1 102 ? 8.088 2.439 -4.684 1.00 91.94 102 ALA A C 1
ATOM 781 O O . ALA A 1 102 ? 8.278 1.781 -3.664 1.00 91.94 102 ALA A O 1
ATOM 782 N N . GLU A 1 103 ? 7.632 3.680 -4.662 1.00 93.44 103 GLU A N 1
ATOM 783 C CA . GLU A 1 103 ? 7.168 4.376 -3.478 1.00 93.44 103 GLU A CA 1
ATOM 784 C C . GLU A 1 103 ? 5.832 5.042 -3.783 1.00 93.44 103 GLU A C 1
ATOM 786 O O . GLU A 1 103 ? 5.706 5.842 -4.710 1.00 93.44 103 GLU A O 1
ATOM 791 N N . TRP A 1 104 ? 4.830 4.678 -2.994 1.00 94.19 104 TRP A N 1
ATOM 792 C CA . TRP A 1 104 ? 3.498 5.250 -3.031 1.00 94.19 104 TRP A CA 1
ATOM 793 C C . TRP A 1 104 ? 3.310 6.149 -1.818 1.00 94.19 104 TRP A C 1
ATOM 795 O O . TRP A 1 104 ? 3.593 5.742 -0.691 1.00 94.19 104 TRP A O 1
ATOM 805 N N . HIS A 1 105 ? 2.774 7.334 -2.057 1.00 94.19 105 HIS A N 1
ATOM 806 C CA . HIS A 1 105 ? 2.334 8.296 -1.055 1.00 94.19 105 HIS A CA 1
ATOM 807 C C . HIS A 1 105 ? 0.814 8.449 -1.122 1.00 94.19 105 HIS A C 1
ATOM 809 O O . HIS A 1 105 ? 0.194 8.105 -2.135 1.00 94.19 105 HIS A O 1
ATOM 815 N N . SER A 1 106 ? 0.214 8.958 -0.044 1.00 89.44 106 SER A N 1
ATOM 816 C CA . SER A 1 106 ? -1.201 9.352 -0.033 1.00 89.44 106 SER A CA 1
ATOM 817 C C . SER A 1 106 ? -1.496 10.506 -0.992 1.00 89.44 106 SER A C 1
ATOM 819 O O . SER A 1 106 ? -2.587 10.554 -1.548 1.00 89.44 106 SER A O 1
ATOM 821 N N . ASP A 1 107 ? -0.523 11.390 -1.237 1.00 86.44 107 ASP A N 1
ATOM 822 C CA . ASP A 1 107 ? -0.538 12.331 -2.359 1.00 86.44 107 ASP A CA 1
ATOM 823 C C . ASP A 1 107 ? 0.106 11.673 -3.598 1.00 86.44 107 ASP A C 1
ATOM 825 O O . ASP A 1 107 ? 1.332 11.505 -3.637 1.00 86.44 107 ASP A O 1
ATOM 829 N N . PRO A 1 108 ? -0.674 11.326 -4.642 1.00 81.19 108 PRO A N 1
ATOM 830 C CA . PRO A 1 108 ? -0.145 10.663 -5.830 1.00 81.19 108 PRO A CA 1
ATOM 831 C C . PRO A 1 108 ? 0.903 11.485 -6.589 1.00 81.19 108 PRO A C 1
ATOM 833 O O . PRO A 1 108 ? 1.680 10.910 -7.354 1.00 81.19 108 PRO A O 1
ATOM 836 N N . ALA A 1 109 ? 0.951 12.811 -6.397 1.00 85.88 109 ALA A N 1
ATOM 837 C CA . ALA A 1 109 ? 1.956 13.672 -7.019 1.00 85.88 109 ALA A CA 1
ATOM 838 C C . ALA A 1 109 ? 3.380 13.404 -6.500 1.00 85.88 109 ALA A C 1
ATOM 840 O O . ALA A 1 109 ? 4.350 13.810 -7.141 1.00 85.88 109 ALA A O 1
ATOM 841 N N . LEU A 1 110 ? 3.506 12.721 -5.358 1.00 87.44 110 LEU A N 1
ATOM 842 C CA . LEU A 1 110 ? 4.775 12.379 -4.715 1.00 87.44 110 LEU A CA 1
ATOM 843 C C . LEU A 1 110 ? 5.218 10.937 -4.976 1.00 87.44 110 LEU A C 1
ATOM 845 O O . LEU A 1 110 ? 6.272 10.524 -4.497 1.00 87.44 110 LEU A O 1
ATOM 849 N N . ASN A 1 111 ? 4.437 10.167 -5.733 1.00 87.44 111 ASN A N 1
ATOM 850 C CA . ASN A 1 111 ? 4.781 8.789 -6.051 1.00 87.44 111 ASN A CA 1
ATOM 851 C C . ASN A 1 111 ? 6.074 8.697 -6.874 1.00 87.44 111 ASN A C 1
ATOM 853 O O . ASN A 1 111 ? 6.278 9.444 -7.833 1.00 87.44 111 ASN A O 1
ATOM 857 N N . VAL A 1 112 ? 6.906 7.706 -6.555 1.00 85.81 112 VAL A N 1
ATOM 858 C CA . VAL A 1 112 ? 8.159 7.420 -7.259 1.00 85.81 112 VAL A CA 1
ATOM 859 C C . VAL A 1 112 ? 8.117 5.991 -7.786 1.00 85.81 112 VAL A C 1
ATOM 861 O O . VAL A 1 112 ? 7.947 5.048 -7.023 1.00 85.81 112 VAL A O 1
ATOM 864 N N . PHE A 1 113 ? 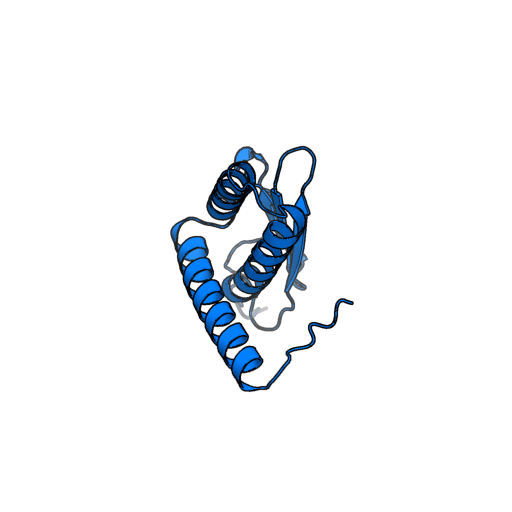8.300 5.807 -9.092 1.00 82.62 113 PHE A N 1
ATOM 865 C CA . PHE A 1 113 ? 8.296 4.485 -9.725 1.00 82.62 113 PHE A CA 1
ATOM 866 C C . PHE A 1 113 ? 9.544 4.309 -10.579 1.00 82.62 113 PHE A C 1
ATOM 868 O O . PHE A 1 113 ? 9.600 4.774 -11.716 1.00 82.62 113 PHE A O 1
ATOM 875 N N . GLU A 1 114 ? 10.542 3.610 -10.051 1.00 66.56 114 GLU A N 1
ATOM 876 C CA . GLU A 1 114 ? 11.758 3.283 -10.790 1.00 66.56 114 GLU A CA 1
ATOM 877 C C . GLU A 1 114 ? 11.734 1.810 -11.199 1.00 66.56 114 GLU A C 1
ATOM 879 O O . GLU A 1 114 ? 11.769 0.902 -10.369 1.00 66.56 114 GLU A O 1
ATOM 884 N N . ASN A 1 115 ? 11.704 1.546 -12.506 1.00 63.12 115 ASN A N 1
ATOM 885 C CA . ASN A 1 115 ? 11.822 0.190 -13.059 1.00 63.12 115 ASN A CA 1
ATOM 886 C C . ASN A 1 115 ? 10.753 -0.807 -12.561 1.00 63.12 115 ASN A C 1
ATOM 888 O O . ASN A 1 115 ? 10.923 -2.018 -12.686 1.00 63.12 115 ASN A O 1
ATOM 892 N N . TRP A 1 116 ? 9.619 -0.316 -12.047 1.00 63.88 116 TRP A N 1
ATOM 893 C CA . TRP A 1 116 ? 8.450 -1.124 -11.677 1.00 63.88 116 T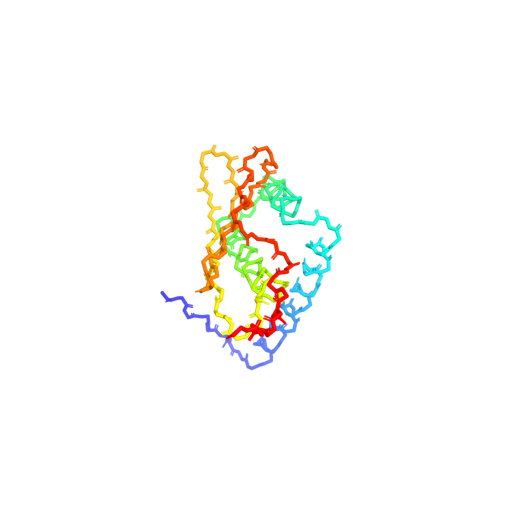RP A CA 1
ATOM 894 C C . TRP A 1 116 ? 7.570 -1.457 -12.888 1.00 63.88 116 TRP A C 1
ATOM 896 O O . TRP A 1 116 ? 6.341 -1.494 -12.827 1.00 63.88 116 TRP A O 1
ATOM 906 N N . THR A 1 117 ? 8.186 -1.665 -14.044 1.00 54.25 117 THR A N 1
ATOM 907 C CA . THR A 1 117 ? 7.503 -2.236 -15.196 1.00 54.25 117 THR A CA 1
ATOM 908 C C . THR A 1 117 ? 7.188 -3.690 -14.865 1.00 54.25 117 THR A C 1
ATOM 910 O O . THR A 1 117 ? 8.088 -4.520 -14.744 1.00 54.25 117 THR A O 1
ATOM 913 N N . ARG A 1 118 ? 5.894 -4.005 -14.705 1.00 47.03 118 ARG A N 1
ATOM 914 C CA . ARG A 1 118 ? 5.359 -5.374 -14.798 1.00 47.03 118 ARG A CA 1
ATOM 915 C C . ARG A 1 118 ? 5.762 -5.939 -16.164 1.00 47.03 118 ARG A C 1
ATOM 917 O O . ARG A 1 118 ? 5.033 -5.777 -17.134 1.00 47.03 118 ARG A O 1
ATOM 924 N N . GLY A 1 119 ? 6.958 -6.506 -16.255 1.00 38.97 119 GLY A N 1
ATOM 925 C CA . GLY A 1 119 ? 7.538 -6.894 -17.533 1.00 38.97 119 GLY A CA 1
ATOM 926 C C . GLY A 1 119 ? 9.058 -6.929 -17.519 1.00 38.97 119 GLY A C 1
ATOM 927 O O . GLY A 1 119 ? 9.679 -6.371 -18.413 1.00 38.97 119 GLY A O 1
ATOM 928 N N . CYS A 1 120 ? 9.667 -7.645 -16.571 1.00 38.97 120 CYS A N 1
ATOM 929 C CA . CYS A 1 120 ? 10.734 -8.530 -17.027 1.00 38.97 120 CYS A CA 1
ATOM 930 C C . CYS A 1 120 ? 10.010 -9.666 -17.750 1.00 38.97 120 CYS A C 1
ATOM 932 O O . CYS A 1 120 ? 9.649 -10.671 -17.144 1.00 38.97 120 CYS A O 1
ATOM 934 N N . THR A 1 121 ? 9.678 -9.463 -19.024 1.00 38.72 121 THR A N 1
ATOM 935 C CA . THR A 1 121 ? 9.624 -10.607 -19.921 1.00 38.72 121 THR A CA 1
ATOM 936 C C . THR A 1 121 ? 11.008 -11.223 -19.831 1.00 38.72 121 THR A C 1
ATOM 938 O O . THR A 1 121 ? 11.984 -10.607 -20.256 1.00 38.72 121 THR A O 1
ATOM 941 N N . ASP A 1 122 ? 11.091 -12.395 -19.207 1.00 41.78 122 ASP A N 1
ATOM 942 C CA . ASP A 1 122 ? 12.123 -13.370 -19.515 1.00 41.78 122 ASP A CA 1
ATOM 943 C C . ASP A 1 122 ? 12.018 -13.651 -21.023 1.00 41.78 122 ASP A C 1
ATOM 945 O O . ASP A 1 122 ? 11.387 -14.615 -21.450 1.00 41.78 122 ASP A O 1
ATOM 949 N N . GLU A 1 123 ? 12.556 -12.765 -21.862 1.00 36.06 123 GLU A N 1
ATOM 950 C CA . GLU A 1 123 ? 13.024 -13.212 -23.160 1.00 36.06 123 GLU A CA 1
ATOM 951 C C . GLU A 1 123 ? 14.309 -13.989 -22.870 1.00 36.06 123 GLU A C 1
ATOM 953 O O . GLU A 1 123 ? 15.264 -13.411 -22.335 1.00 36.06 123 GLU A O 1
ATOM 958 N N . PRO A 1 124 ? 14.346 -15.308 -23.135 1.00 42.69 124 PRO A N 1
ATOM 959 C CA . PRO A 1 124 ? 15.600 -16.028 -23.081 1.00 42.69 124 PRO A CA 1
ATOM 960 C C . PRO A 1 124 ? 16.526 -15.368 -24.102 1.00 42.69 124 PRO A C 1
ATOM 962 O O . PRO A 1 124 ? 16.173 -15.228 -25.272 1.00 42.69 124 PRO A O 1
ATOM 965 N N . GLY A 1 125 ? 17.688 -14.915 -23.637 1.00 39.94 125 GLY A N 1
ATOM 966 C CA . GLY A 1 125 ? 18.724 -14.394 -24.512 1.00 39.94 125 GLY A CA 1
ATOM 967 C C . GLY A 1 125 ? 19.144 -15.470 -25.506 1.00 39.94 125 GLY A C 1
ATOM 968 O O . GLY A 1 125 ? 19.853 -16.401 -25.134 1.00 39.94 125 GLY A O 1
ATOM 969 N N . ASP A 1 126 ? 18.713 -15.324 -26.754 1.00 40.09 126 ASP A N 1
ATOM 970 C CA . ASP A 1 126 ? 19.388 -15.909 -27.906 1.00 40.09 126 ASP A CA 1
ATOM 971 C C . ASP A 1 126 ? 20.436 -14.896 -28.385 1.00 40.09 126 ASP A C 1
ATOM 973 O O . ASP A 1 126 ? 20.123 -13.930 -29.087 1.00 40.09 126 ASP A O 1
ATOM 977 N N . ALA A 1 127 ? 21.684 -15.109 -27.961 1.00 38.16 127 ALA A N 1
ATOM 978 C CA . ALA A 1 127 ? 22.895 -14.623 -28.623 1.00 38.16 127 ALA A CA 1
ATOM 979 C C . ALA A 1 127 ? 24.091 -15.516 -28.266 1.00 38.16 127 ALA A C 1
ATOM 981 O O . ALA A 1 127 ? 24.345 -15.710 -27.054 1.00 38.16 127 ALA A O 1
#

Sequence (127 aa):
MTTIIFPNDLDRQKTLELADEAAEQLQSFVAESGVSDVLQSLEERLGQSSGNIDLQQHFLLSILKIVVVALYRLPSHSLNVITGKDRNGLFVSAQCSSGAYAEWHSDPALNVFENWTRGCTDEPGDA

pLDDT: mean 78.63, std 16.0, range [28.66, 94.5]

Organism: NCBI:txid1333845